Protein AF-A0A6C0HBW7-F1 (afdb_monomer_lite)

Secondary structure (DSSP, 8-state):
-------SSS-----------TTTTSPPGGGBTTEETTTTEEEEEEEE-TTT-PEEEEEHHHHHH-TTTTTTTTTT--B-TTHHHHHHHHHHHHTHHHHHHHHHHHHHHHHHHHHTT-

Structure (mmCIF, N/CA/C/O backbone):
data_AF-A0A6C0HBW7-F1
#
_entry.id   AF-A0A6C0HBW7-F1
#
loop_
_atom_site.group_PDB
_atom_site.id
_atom_site.type_symbol
_atom_site.label_atom_id
_atom_site.label_alt_id
_atom_site.label_comp_id
_atom_site.label_asym_id
_atom_site.label_entity_id
_atom_site.label_seq_id
_atom_site.pdbx_PDB_ins_code
_atom_site.Cartn_x
_atom_site.Cartn_y
_atom_site.Cartn_z
_atom_site.occupancy
_atom_site.B_iso_or_equiv
_atom_site.auth_seq_id
_atom_site.auth_comp_id
_atom_site.auth_asym_id
_atom_site.auth_atom_id
_atom_site.pdbx_PDB_model_num
ATOM 1 N N . MET A 1 1 ? 23.355 -26.594 57.333 1.00 51.00 1 MET A N 1
ATOM 2 C CA . MET A 1 1 ? 24.004 -26.724 56.005 1.00 51.00 1 MET A CA 1
ATOM 3 C C . MET A 1 1 ? 23.135 -27.604 55.122 1.00 51.00 1 MET A C 1
ATOM 5 O O . MET A 1 1 ? 22.566 -28.545 55.656 1.00 51.00 1 MET A O 1
ATOM 9 N N . LYS A 1 2 ? 23.128 -27.330 53.809 1.00 52.81 2 LYS A N 1
ATOM 10 C CA . LYS A 1 2 ? 22.463 -28.066 52.712 1.00 52.81 2 LYS A CA 1
ATOM 11 C C . LYS A 1 2 ? 21.011 -27.681 52.427 1.00 52.81 2 LYS A C 1
ATOM 13 O O . LYS A 1 2 ? 20.118 -28.374 52.867 1.00 52.81 2 LYS A O 1
ATOM 18 N N . PHE A 1 3 ? 20.827 -26.643 51.610 1.00 47.88 3 PHE A N 1
ATOM 19 C CA . PHE A 1 3 ? 19.830 -26.612 50.528 1.00 47.88 3 PHE A CA 1
ATOM 20 C C . PHE A 1 3 ? 20.318 -25.637 49.444 1.00 47.88 3 PHE A C 1
ATOM 22 O O . PHE A 1 3 ? 19.808 -24.540 49.267 1.00 47.88 3 PHE A O 1
ATOM 29 N N . LEU A 1 4 ? 21.375 -26.046 48.744 1.00 52.12 4 LEU A N 1
ATOM 30 C CA . LEU A 1 4 ? 21.662 -25.605 47.381 1.00 52.12 4 LEU A CA 1
ATOM 31 C C . LEU A 1 4 ? 21.769 -26.917 46.593 1.00 52.12 4 LEU A C 1
ATOM 33 O O . LEU A 1 4 ? 22.611 -27.744 46.949 1.00 52.12 4 LEU A O 1
ATOM 37 N N . PRO A 1 5 ? 20.850 -27.180 45.649 1.00 49.53 5 PRO A N 1
ATOM 38 C CA . PRO A 1 5 ? 21.063 -26.653 44.308 1.00 49.53 5 PRO A CA 1
ATOM 39 C C . PRO A 1 5 ? 19.733 -26.320 43.604 1.00 49.53 5 PRO A C 1
ATOM 41 O O . PRO A 1 5 ? 19.164 -27.154 42.912 1.00 49.53 5 PRO A O 1
ATOM 44 N N . TYR A 1 6 ? 19.242 -25.085 43.729 1.00 49.66 6 TYR A N 1
ATOM 45 C CA . TYR A 1 6 ? 18.123 -24.590 42.904 1.00 49.66 6 TYR A CA 1
ATOM 46 C C . TYR A 1 6 ? 18.621 -23.819 41.664 1.00 49.66 6 TYR A C 1
ATOM 48 O O . TYR A 1 6 ? 17.958 -22.920 41.164 1.00 49.66 6 TYR A O 1
ATOM 56 N N . PHE A 1 7 ? 19.827 -24.142 41.185 1.00 54.12 7 PHE A N 1
ATOM 57 C CA . PHE A 1 7 ? 20.519 -23.395 40.126 1.00 54.12 7 PHE A CA 1
ATOM 58 C C . PHE A 1 7 ? 20.564 -24.097 38.758 1.00 54.12 7 PHE A C 1
ATOM 60 O O . PHE A 1 7 ? 21.244 -23.613 37.863 1.00 54.12 7 PHE A O 1
ATOM 67 N N . ILE A 1 8 ? 19.838 -25.202 38.544 1.00 54.22 8 ILE A N 1
ATOM 68 C CA . ILE A 1 8 ? 19.938 -25.985 37.289 1.00 54.22 8 ILE A CA 1
ATOM 69 C C . ILE A 1 8 ? 18.587 -26.116 36.562 1.00 54.22 8 ILE A C 1
ATOM 71 O O . ILE A 1 8 ? 18.280 -27.148 35.984 1.00 54.22 8 ILE A O 1
ATOM 75 N N . PHE A 1 9 ? 17.754 -25.071 36.570 1.00 48.28 9 PHE A N 1
ATOM 76 C CA . PHE A 1 9 ? 16.538 -25.033 35.734 1.00 48.28 9 PHE A CA 1
ATOM 77 C C . PHE A 1 9 ? 16.366 -23.745 34.917 1.00 48.28 9 PHE A C 1
ATOM 79 O O . PHE A 1 9 ? 15.299 -23.491 34.371 1.00 48.28 9 PHE A O 1
ATOM 86 N N . ALA A 1 10 ? 17.427 -22.950 34.761 1.00 53.50 10 ALA A N 1
ATOM 87 C CA . ALA A 1 10 ? 17.418 -21.754 33.919 1.00 53.50 10 ALA A CA 1
ATOM 88 C C . ALA A 1 10 ? 18.373 -21.898 32.724 1.00 53.50 10 ALA A C 1
ATOM 90 O O . ALA A 1 10 ? 19.242 -21.060 32.519 1.00 53.50 10 ALA A O 1
ATOM 91 N N . ALA A 1 11 ? 18.270 -22.984 31.954 1.00 55.91 11 ALA A N 1
ATOM 92 C CA . ALA A 1 11 ? 19.060 -23.129 30.726 1.00 55.91 11 ALA A CA 1
ATOM 93 C C . ALA A 1 11 ? 18.410 -24.069 29.701 1.00 55.91 11 ALA A C 1
ATOM 95 O O . ALA A 1 11 ? 19.068 -24.939 29.147 1.00 55.91 11 ALA A O 1
ATOM 96 N N . ILE A 1 12 ? 17.112 -23.912 29.437 1.00 58.25 12 ILE A N 1
ATOM 97 C CA . ILE A 1 12 ? 16.510 -24.448 28.208 1.00 58.25 12 ILE A CA 1
ATOM 98 C C . ILE A 1 12 ? 15.593 -23.367 27.641 1.00 58.25 12 ILE A C 1
ATOM 100 O O . ILE A 1 12 ? 14.371 -23.469 27.671 1.00 58.25 12 ILE A O 1
ATOM 104 N N . ILE A 1 13 ? 16.193 -22.270 27.176 1.00 61.34 13 ILE A N 1
ATOM 105 C CA . ILE A 1 13 ? 15.513 -21.396 2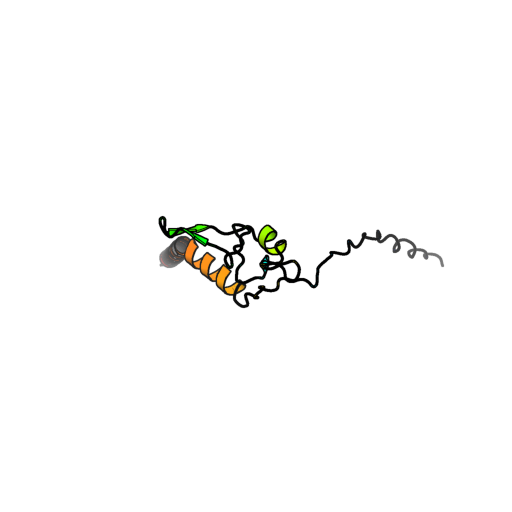6.222 1.00 61.34 13 ILE A CA 1
ATOM 106 C C . ILE A 1 13 ? 15.638 -22.133 24.885 1.00 61.34 13 ILE A C 1
ATOM 108 O O . ILE A 1 13 ? 16.769 -22.296 24.420 1.00 61.34 13 ILE A O 1
ATOM 112 N N . PRO A 1 14 ? 14.545 -22.633 24.277 1.00 57.62 14 PRO A N 1
ATOM 113 C CA . PRO A 1 14 ? 14.622 -23.141 22.920 1.00 57.62 14 PRO A CA 1
ATOM 114 C C . PRO A 1 14 ? 15.169 -22.007 22.060 1.00 57.62 14 PRO A C 1
ATOM 116 O O . PRO A 1 14 ? 14.657 -20.886 22.088 1.00 57.62 14 PRO A O 1
ATOM 119 N N . SER A 1 15 ? 16.259 -22.291 21.354 1.00 57.94 15 SER A N 1
ATOM 120 C CA . SER A 1 15 ? 16.822 -21.457 20.306 1.00 57.94 15 SER A CA 1
ATOM 121 C C . SER A 1 15 ? 15.751 -21.277 19.237 1.00 57.94 15 SER A C 1
ATOM 123 O O . SER A 1 15 ? 15.689 -22.009 18.253 1.00 57.94 15 SER A O 1
ATOM 125 N N . ASN A 1 16 ? 14.857 -20.317 19.472 1.00 58.53 16 ASN A N 1
ATOM 126 C CA . ASN A 1 16 ? 13.903 -19.854 18.491 1.00 58.53 16 ASN A CA 1
ATOM 127 C C . ASN A 1 16 ? 14.727 -19.484 17.267 1.00 58.53 16 ASN A C 1
ATOM 129 O O . ASN A 1 16 ? 15.544 -18.561 17.306 1.00 58.53 16 ASN A O 1
ATOM 133 N N . CYS A 1 17 ? 14.558 -20.285 16.218 1.00 59.53 17 CYS A N 1
ATOM 134 C CA . CYS A 1 17 ? 15.109 -20.051 14.904 1.00 59.53 17 CYS A CA 1
ATOM 135 C C . CYS A 1 17 ? 14.624 -18.664 14.483 1.00 59.53 17 CYS A C 1
ATOM 137 O O . CYS A 1 17 ? 13.469 -18.485 14.096 1.00 59.53 17 CYS A O 1
ATOM 139 N N . PHE A 1 18 ? 15.482 -17.661 14.665 1.00 55.84 18 PHE A N 1
ATOM 140 C CA . PHE A 1 18 ? 15.233 -16.314 14.191 1.00 55.84 18 PHE A CA 1
ATOM 141 C C . PHE A 1 18 ? 15.247 -16.411 12.669 1.00 55.84 18 PHE A C 1
ATOM 143 O O . PHE A 1 18 ? 16.302 -16.394 12.037 1.00 55.84 18 PHE A O 1
ATOM 150 N N . ALA A 1 19 ? 14.067 -16.590 12.078 1.00 63.50 19 ALA A N 1
ATOM 151 C CA . ALA A 1 19 ? 13.893 -16.437 10.650 1.00 63.50 19 ALA A CA 1
ATOM 152 C C . ALA A 1 19 ? 14.323 -15.005 10.316 1.00 63.50 19 ALA A C 1
ATOM 154 O O . ALA A 1 19 ? 13.653 -14.040 10.686 1.00 63.50 19 ALA A O 1
ATOM 155 N N . LEU A 1 20 ? 15.485 -14.864 9.676 1.00 58.22 20 LEU A N 1
ATOM 156 C CA . LEU A 1 20 ? 15.952 -13.595 9.136 1.00 58.22 20 LEU A CA 1
ATOM 157 C C . LEU A 1 20 ? 14.950 -13.166 8.064 1.00 58.22 20 LEU A C 1
ATOM 159 O O . LEU A 1 20 ? 14.999 -13.628 6.924 1.00 58.22 20 LEU A O 1
ATOM 163 N N . ILE A 1 21 ? 13.999 -12.316 8.451 1.00 69.44 21 ILE A N 1
ATOM 164 C CA . ILE A 1 21 ? 13.037 -11.727 7.525 1.00 69.44 21 ILE A CA 1
ATOM 165 C C . ILE A 1 21 ? 13.851 -10.913 6.521 1.00 69.44 21 ILE A C 1
ATOM 167 O O . ILE A 1 21 ? 14.466 -9.901 6.857 1.00 69.44 21 ILE A O 1
ATOM 171 N N . GLN A 1 22 ? 13.883 -11.375 5.278 1.00 65.62 22 GLN A N 1
ATOM 172 C CA . GLN A 1 22 ? 14.553 -10.655 4.207 1.00 65.62 22 GLN A CA 1
ATOM 173 C C . GLN A 1 22 ? 13.774 -9.377 3.871 1.00 65.62 22 GLN A C 1
ATOM 175 O O . GLN A 1 22 ? 12.552 -9.324 4.000 1.00 65.62 22 GLN A O 1
ATOM 180 N N . ASN A 1 23 ? 14.481 -8.356 3.380 1.00 69.62 23 ASN A N 1
ATOM 181 C CA . ASN A 1 23 ? 13.903 -7.103 2.879 1.00 69.62 23 ASN A CA 1
ATOM 182 C C . ASN A 1 23 ? 13.267 -6.168 3.928 1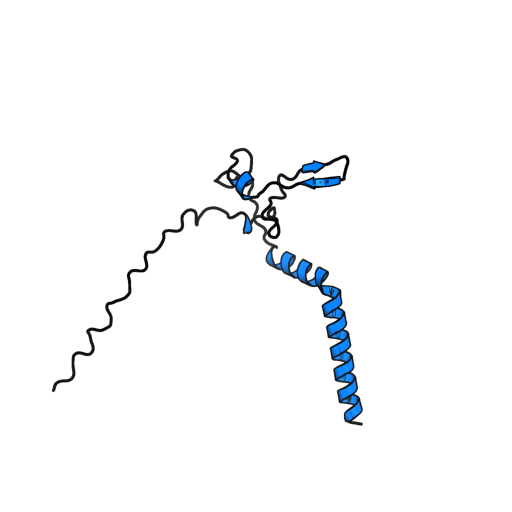.00 69.62 23 ASN A C 1
ATOM 184 O O . ASN A 1 23 ? 12.473 -5.310 3.549 1.00 69.62 23 ASN A O 1
ATOM 188 N N . GLN A 1 24 ? 13.655 -6.246 5.208 1.00 74.62 24 GLN A N 1
ATOM 189 C CA . GLN A 1 24 ? 13.179 -5.300 6.238 1.00 74.62 24 GLN A CA 1
ATOM 190 C C . GLN A 1 24 ? 13.473 -3.825 5.909 1.00 74.62 24 GLN A C 1
ATOM 192 O O . GLN A 1 24 ? 12.718 -2.944 6.304 1.00 74.62 24 GLN A O 1
ATOM 197 N N . ASN A 1 25 ? 14.528 -3.560 5.134 1.00 81.75 25 ASN A N 1
ATOM 198 C CA . ASN A 1 25 ? 14.918 -2.203 4.743 1.00 81.75 25 ASN A CA 1
ATOM 199 C C . ASN A 1 25 ? 14.196 -1.700 3.482 1.00 81.75 25 ASN A C 1
ATOM 201 O O . ASN A 1 25 ? 14.378 -0.547 3.096 1.00 81.75 25 ASN A O 1
ATOM 205 N N . LYS A 1 26 ? 13.415 -2.549 2.799 1.00 87.25 26 LYS A N 1
ATOM 206 C CA . LYS A 1 26 ? 12.728 -2.154 1.566 1.00 87.25 26 LYS A CA 1
ATOM 207 C C . LYS A 1 26 ? 11.358 -1.551 1.890 1.00 87.25 26 LYS A C 1
ATOM 209 O O . LYS A 1 26 ? 10.636 -2.080 2.735 1.00 87.25 26 LYS A O 1
ATOM 214 N N . PRO A 1 27 ? 10.942 -0.493 1.178 1.00 90.31 27 PRO A N 1
ATOM 215 C CA . PRO A 1 27 ? 9.600 0.047 1.329 1.00 90.31 27 PRO A CA 1
ATOM 216 C C . PRO A 1 27 ? 8.543 -1.000 0.945 1.00 90.31 27 PRO A C 1
ATOM 218 O O . PRO A 1 27 ? 8.679 -1.737 -0.038 1.00 90.31 27 PRO A O 1
ATOM 221 N N . ILE A 1 28 ? 7.471 -1.052 1.737 1.00 91.12 28 ILE A N 1
ATOM 222 C CA . ILE A 1 28 ? 6.353 -1.980 1.551 1.00 91.12 28 ILE A CA 1
ATOM 223 C C . ILE A 1 28 ? 5.182 -1.272 0.875 1.00 91.12 28 ILE A C 1
ATOM 225 O O . ILE A 1 28 ? 4.800 -0.176 1.280 1.00 91.12 28 ILE A O 1
ATOM 229 N N . CYS A 1 29 ? 4.555 -1.913 -0.118 1.00 91.94 29 CYS A N 1
ATOM 230 C CA . CYS A 1 29 ? 3.412 -1.339 -0.838 1.00 91.94 29 CYS A CA 1
ATOM 231 C C . CYS A 1 29 ? 2.286 -0.906 0.106 1.00 91.94 29 CYS A C 1
ATOM 233 O O . CYS A 1 29 ? 1.678 0.128 -0.130 1.00 91.94 29 CYS A O 1
ATOM 235 N N . ALA A 1 30 ? 2.075 -1.623 1.215 1.00 90.00 30 ALA A N 1
ATOM 236 C CA . ALA A 1 30 ? 1.087 -1.270 2.230 1.00 90.00 30 ALA A CA 1
ATOM 237 C C . ALA A 1 30 ? 1.239 0.162 2.779 1.00 90.00 30 ALA A C 1
ATOM 239 O O . ALA A 1 30 ? 0.243 0.751 3.190 1.00 90.00 30 ALA A O 1
ATOM 240 N N . ASN A 1 31 ? 2.444 0.737 2.763 1.00 90.75 31 ASN A N 1
ATOM 241 C CA . ASN A 1 31 ? 2.724 2.096 3.244 1.00 90.75 31 ASN A CA 1
ATOM 242 C C . ASN A 1 31 ? 2.761 3.146 2.122 1.00 90.75 31 ASN A C 1
ATOM 244 O O . ASN A 1 31 ? 3.018 4.320 2.384 1.00 90.75 31 ASN A O 1
ATOM 248 N N . CYS A 1 32 ? 2.526 2.733 0.878 1.00 93.00 32 CYS A N 1
ATOM 249 C CA . CYS A 1 32 ? 2.520 3.619 -0.275 1.00 93.00 32 CYS A CA 1
ATOM 250 C C . CYS A 1 32 ? 1.182 4.361 -0.381 1.00 93.00 32 CYS A C 1
ATOM 252 O O . CYS A 1 32 ? 0.123 3.729 -0.332 1.00 93.00 32 CYS A O 1
ATOM 254 N N . LYS A 1 33 ? 1.209 5.667 -0.669 1.00 93.00 33 LYS A N 1
ATOM 255 C CA . LYS A 1 33 ? 0.006 6.485 -0.914 1.00 93.00 33 LYS A CA 1
ATOM 256 C C . LYS A 1 33 ? -0.827 6.001 -2.094 1.00 93.00 33 LYS A C 1
ATOM 258 O O . LYS A 1 33 ? -1.984 6.388 -2.250 1.00 93.00 33 LYS A O 1
ATOM 263 N N . PHE A 1 34 ? -0.243 5.194 -2.975 1.00 93.62 34 PHE A N 1
ATOM 264 C CA . PHE A 1 34 ? -0.912 4.658 -4.154 1.00 93.62 34 PHE A CA 1
ATOM 265 C C . PHE A 1 34 ? -1.527 3.274 -3.954 1.00 93.62 34 PHE A C 1
ATOM 267 O O . PHE A 1 34 ? -2.179 2.759 -4.861 1.00 93.62 34 PHE A O 1
ATOM 274 N N . PHE A 1 35 ? -1.332 2.658 -2.796 1.00 93.88 35 PHE A N 1
ATOM 275 C CA . PHE A 1 35 ? -1.816 1.311 -2.555 1.00 93.88 35 PHE A CA 1
ATOM 276 C C . PHE A 1 35 ? -3.288 1.297 -2.140 1.00 93.88 35 PHE A C 1
ATOM 278 O O . PHE A 1 35 ? -3.719 2.039 -1.260 1.00 93.88 35 PHE A O 1
ATOM 285 N N . ILE A 1 36 ? -4.057 0.425 -2.785 1.00 90.56 36 ILE A N 1
ATOM 286 C CA . ILE A 1 36 ? -5.471 0.184 -2.508 1.00 90.56 36 ILE A CA 1
ATOM 287 C C . ILE A 1 3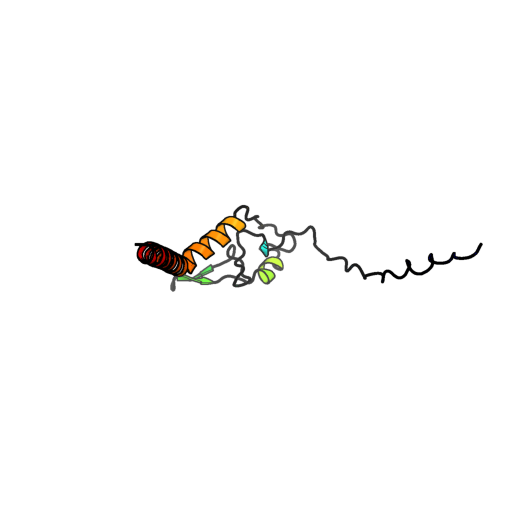6 ? -5.563 -1.097 -1.668 1.00 90.56 36 ILE A C 1
ATOM 289 O O . ILE A 1 36 ? -5.512 -2.205 -2.209 1.00 90.56 36 ILE A O 1
ATOM 293 N N . SER A 1 37 ? -5.678 -0.944 -0.344 1.00 87.94 37 SER A N 1
ATOM 294 C CA . SER A 1 37 ? -5.546 -2.057 0.613 1.00 87.94 37 SER A CA 1
ATOM 295 C C . SER A 1 37 ? -6.635 -3.120 0.493 1.00 87.94 37 SER A C 1
ATOM 297 O O . SER A 1 37 ? -6.340 -4.300 0.622 1.00 87.94 37 SER A O 1
ATOM 299 N N . ASN A 1 38 ? -7.881 -2.732 0.219 1.00 86.81 38 ASN A N 1
ATOM 300 C CA . ASN A 1 38 ? -9.000 -3.675 0.104 1.00 86.81 38 ASN A CA 1
ATOM 301 C C . ASN A 1 38 ? -8.916 -4.567 -1.144 1.00 86.81 38 ASN A C 1
ATOM 303 O O . ASN A 1 38 ? -9.537 -5.623 -1.184 1.00 86.81 38 ASN A O 1
ATOM 307 N N . LYS A 1 39 ? -8.160 -4.153 -2.168 1.00 88.38 39 LYS A N 1
ATOM 308 C CA . LYS A 1 39 ? -8.052 -4.872 -3.447 1.00 88.38 39 LYS A CA 1
ATOM 309 C C . LYS A 1 39 ? -6.644 -5.400 -3.731 1.00 88.38 39 LYS A C 1
ATOM 311 O O . LYS A 1 39 ? -6.456 -6.052 -4.751 1.00 88.38 39 LYS A O 1
ATOM 316 N N . ASN A 1 40 ? -5.658 -5.103 -2.879 1.00 93.25 40 ASN A N 1
ATOM 317 C CA . ASN A 1 40 ? -4.233 -5.370 -3.121 1.00 93.25 40 ASN A CA 1
ATOM 318 C C . ASN A 1 40 ? -3.732 -4.823 -4.477 1.00 93.25 40 ASN A C 1
ATOM 320 O O . ASN A 1 40 ? -2.899 -5.427 -5.155 1.00 93.25 40 ASN A O 1
ATOM 324 N N . LYS A 1 41 ? -4.253 -3.662 -4.891 1.00 95.38 41 LYS A N 1
ATOM 325 C CA . LYS A 1 41 ? -3.971 -3.036 -6.195 1.00 95.38 41 LYS A CA 1
ATOM 326 C C . LYS A 1 41 ? -3.150 -1.756 -6.041 1.00 95.38 41 LYS A C 1
ATOM 328 O O . LYS A 1 41 ? -3.143 -1.132 -4.981 1.00 95.38 41 LYS A O 1
ATOM 333 N N . CYS A 1 42 ? -2.457 -1.356 -7.103 1.00 94.94 42 CYS A N 1
ATOM 334 C CA . CYS A 1 42 ? -1.726 -0.091 -7.169 1.00 94.94 42 CYS A CA 1
ATOM 335 C C . CYS A 1 42 ? -2.471 0.904 -8.064 1.00 94.94 42 CYS A C 1
ATOM 337 O O . CYS A 1 42 ? -2.655 0.646 -9.252 1.00 94.94 42 CYS A O 1
ATOM 339 N N . ARG A 1 43 ? -2.859 2.058 -7.509 1.00 93.56 43 ARG A N 1
ATOM 340 C CA . ARG A 1 43 ? -3.599 3.101 -8.239 1.00 93.56 43 ARG A CA 1
ATOM 341 C C . ARG A 1 43 ? -2.735 3.951 -9.167 1.00 93.56 43 ARG A C 1
ATOM 343 O O . ARG A 1 43 ? -3.270 4.563 -10.077 1.00 93.56 43 ARG A O 1
ATOM 350 N N . LYS A 1 44 ? -1.415 3.994 -8.936 1.00 93.94 44 LYS A N 1
ATOM 351 C CA . LYS A 1 44 ? -0.470 4.824 -9.710 1.00 93.94 44 LYS A CA 1
ATOM 352 C C . LYS A 1 44 ? -0.427 4.432 -11.187 1.00 93.94 44 LYS A C 1
ATOM 354 O O . LYS A 1 44 ? -0.329 5.294 -12.041 1.00 93.94 44 LYS A O 1
ATOM 359 N N . PHE A 1 45 ? -0.524 3.132 -11.456 1.00 93.00 45 PHE A N 1
ATOM 360 C CA . PHE A 1 45 ? -0.472 2.549 -12.799 1.00 93.00 45 PHE A CA 1
ATOM 361 C C . PHE A 1 45 ? -1.836 1.985 -13.206 1.00 93.00 45 PHE A C 1
ATOM 363 O O . PHE A 1 45 ? -1.912 0.911 -13.802 1.00 93.00 45 PHE A O 1
ATOM 370 N N . GLY A 1 46 ? -2.906 2.635 -12.747 1.00 89.81 46 GLY A N 1
ATOM 371 C CA . GLY A 1 46 ? -4.252 2.336 -13.205 1.00 89.81 46 GLY A CA 1
ATOM 372 C C . GLY A 1 46 ? -4.521 2.961 -14.558 1.00 89.81 46 GLY A C 1
ATOM 373 O O . GLY A 1 46 ? -3.972 4.015 -14.870 1.00 89.81 46 GLY A O 1
ATOM 374 N N . GLU A 1 47 ? -5.407 2.334 -15.312 1.00 92.69 47 GLU A N 1
ATOM 375 C CA . GLU A 1 47 ? -5.893 2.844 -16.586 1.00 92.69 47 GLU A CA 1
ATOM 376 C C . GLU A 1 47 ? -7.399 3.071 -16.468 1.00 92.69 47 GLU A C 1
ATOM 378 O O . GLU A 1 47 ? -8.113 2.287 -15.837 1.00 92.69 47 GLU A O 1
ATOM 383 N N . MET A 1 48 ? -7.867 4.183 -17.027 1.00 93.12 48 MET A N 1
ATOM 384 C CA . MET A 1 48 ? -9.289 4.455 -17.191 1.00 93.12 48 MET A CA 1
ATOM 385 C C . MET A 1 48 ? -9.680 4.031 -18.601 1.00 93.12 48 MET A C 1
ATOM 387 O O . MET A 1 48 ? -9.065 4.478 -19.570 1.00 93.12 48 MET A O 1
ATOM 391 N N . ASP A 1 49 ? -10.723 3.222 -18.711 1.00 92.81 49 ASP A N 1
ATOM 392 C CA . ASP A 1 49 ? -11.412 3.037 -19.978 1.00 92.81 49 ASP A CA 1
ATOM 393 C C . ASP A 1 49 ? -12.151 4.336 -20.334 1.00 92.81 49 ASP A C 1
ATOM 395 O O . ASP A 1 49 ? -13.046 4.780 -19.617 1.00 92.81 49 ASP A O 1
ATOM 399 N N . LEU A 1 50 ? -11.756 4.962 -21.442 1.00 94.06 50 LEU A N 1
ATOM 400 C CA . LEU A 1 50 ? -12.307 6.244 -21.887 1.00 94.06 50 LEU A CA 1
ATOM 401 C C . LEU A 1 50 ? -13.755 6.143 -22.385 1.00 94.06 50 LEU A C 1
ATOM 403 O O . LEU A 1 50 ? -14.429 7.167 -22.480 1.00 94.06 50 LEU A O 1
ATOM 407 N N . VAL A 1 51 ? -14.229 4.941 -22.721 1.00 94.75 51 VAL A N 1
ATOM 408 C CA . VAL A 1 51 ? -15.589 4.713 -23.222 1.00 94.75 51 VAL A CA 1
ATOM 409 C C . VAL A 1 51 ? -16.552 4.481 -22.064 1.00 94.75 51 VAL A C 1
ATOM 411 O O . VAL A 1 51 ? -17.622 5.085 -22.019 1.00 94.75 51 VAL A O 1
ATOM 414 N N . THR A 1 52 ? -16.182 3.614 -21.120 1.00 95.19 52 THR A N 1
ATOM 415 C CA . THR A 1 52 ? -17.047 3.237 -19.987 1.00 95.19 52 THR A CA 1
ATOM 416 C C . THR A 1 52 ? -16.830 4.101 -18.744 1.00 95.19 52 THR A C 1
ATOM 418 O O . THR A 1 52 ? -17.692 4.146 -17.866 1.00 95.19 52 THR A O 1
ATOM 421 N N . GLY A 1 53 ? -15.689 4.789 -18.650 1.00 92.50 53 GLY A N 1
ATOM 422 C CA . GLY A 1 53 ? -15.256 5.517 -17.457 1.00 92.50 53 GLY A CA 1
ATOM 423 C C . GLY A 1 53 ? -14.757 4.611 -16.326 1.00 92.50 53 GLY A C 1
ATOM 424 O O . GLY A 1 53 ? -14.486 5.101 -15.226 1.00 92.50 53 GLY A O 1
ATOM 425 N N . GLU A 1 54 ? -14.645 3.297 -16.550 1.00 92.31 54 GLU A N 1
ATOM 426 C CA . GLU A 1 54 ? -14.232 2.352 -15.516 1.00 92.31 54 GLU A CA 1
ATOM 427 C C . GLU A 1 54 ? -12.714 2.394 -15.286 1.00 92.31 54 GLU A C 1
ATOM 429 O O . GLU A 1 54 ? -11.912 2.405 -16.220 1.00 92.31 54 GLU A O 1
ATOM 434 N N . TYR A 1 55 ? -12.299 2.384 -14.016 1.00 91.62 55 TYR A N 1
ATOM 435 C CA . TYR A 1 55 ? -10.888 2.311 -13.649 1.00 91.62 55 TYR A CA 1
ATOM 436 C C . TYR A 1 55 ? -10.444 0.874 -13.400 1.00 91.62 55 TYR A C 1
ATOM 438 O O . TYR A 1 55 ? -10.903 0.207 -12.464 1.00 91.62 55 TYR A O 1
ATOM 446 N N . THR A 1 56 ? -9.437 0.442 -14.148 1.00 93.00 56 THR A N 1
ATOM 447 C CA . THR A 1 56 ? -8.745 -0.820 -13.909 1.00 93.00 56 THR A CA 1
ATOM 448 C C . THR A 1 56 ? -7.400 -0.556 -13.243 1.00 93.00 56 THR A C 1
ATOM 450 O O . THR A 1 56 ? -6.646 0.342 -13.605 1.00 93.00 56 THR A O 1
ATOM 453 N N . TYR A 1 57 ? -7.085 -1.338 -12.210 1.00 94.31 57 TYR A N 1
ATOM 454 C CA . TYR A 1 57 ? -5.817 -1.224 -11.492 1.00 94.31 57 TYR A CA 1
ATOM 455 C C . TYR A 1 57 ? -5.094 -2.563 -11.481 1.00 94.31 57 TYR A C 1
ATOM 457 O O . TYR A 1 57 ? -5.693 -3.611 -11.211 1.00 94.31 57 TYR A O 1
ATOM 465 N N . SER A 1 58 ? -3.786 -2.504 -11.710 1.00 94.31 58 SER A N 1
ATOM 466 C CA . SER A 1 58 ? -2.892 -3.657 -11.627 1.00 94.31 58 SER A CA 1
ATOM 467 C C . SER A 1 58 ? -2.642 -4.082 -10.177 1.00 94.31 58 SER A C 1
ATOM 469 O O . SER A 1 58 ? -2.637 -3.257 -9.257 1.00 94.31 58 SER A O 1
ATOM 471 N N . ASN A 1 59 ? -2.387 -5.375 -9.966 1.00 95.56 59 ASN A N 1
ATOM 472 C CA . ASN A 1 59 ? -2.002 -5.907 -8.659 1.00 95.56 59 ASN A CA 1
ATOM 473 C C . ASN A 1 59 ? -0.661 -5.300 -8.206 1.00 95.56 59 ASN A C 1
ATOM 475 O O . ASN A 1 59 ? 0.287 -5.211 -8.989 1.00 95.56 59 ASN A O 1
ATOM 479 N N . ALA A 1 60 ? -0.573 -4.888 -6.941 1.00 94.69 60 ALA A N 1
ATOM 480 C CA . ALA A 1 60 ? 0.625 -4.261 -6.391 1.00 94.69 60 ALA A CA 1
ATOM 481 C C . ALA A 1 60 ? 1.871 -5.160 -6.476 1.00 94.69 60 ALA A C 1
ATOM 483 O O . ALA A 1 60 ? 2.964 -4.648 -6.709 1.00 94.69 60 ALA A O 1
ATOM 484 N N . ILE A 1 61 ? 1.711 -6.483 -6.358 1.00 94.25 61 ILE A N 1
ATOM 485 C CA . ILE A 1 61 ? 2.817 -7.446 -6.485 1.00 94.25 61 ILE A CA 1
ATOM 486 C C . ILE A 1 61 ? 3.362 -7.451 -7.917 1.00 94.25 61 ILE A C 1
ATOM 488 O O . ILE A 1 61 ? 4.568 -7.352 -8.125 1.00 94.25 61 ILE A O 1
ATOM 492 N N . THR A 1 62 ? 2.482 -7.481 -8.918 1.00 95.06 62 THR A N 1
ATOM 493 C CA . THR A 1 62 ? 2.883 -7.428 -10.331 1.00 95.06 62 THR A CA 1
ATOM 494 C C . THR A 1 62 ? 3.643 -6.138 -10.642 1.00 95.06 62 THR A C 1
ATOM 496 O O . THR A 1 62 ? 4.660 -6.162 -11.327 1.00 95.06 62 THR A O 1
ATOM 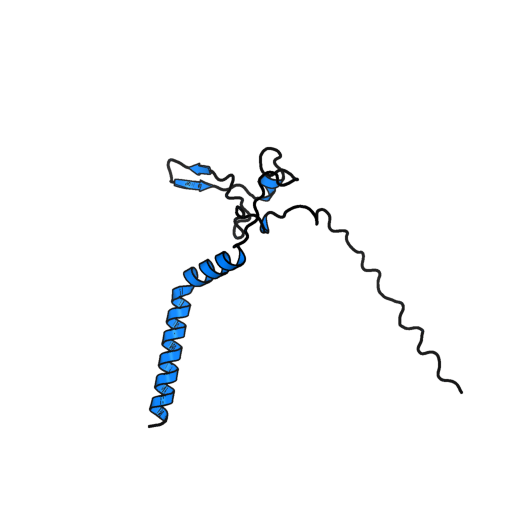499 N N . ILE A 1 63 ? 3.191 -5.013 -10.084 1.00 95.12 63 ILE A N 1
ATOM 500 C CA . ILE A 1 63 ? 3.858 -3.711 -10.213 1.00 95.12 63 ILE A CA 1
ATOM 501 C C . ILE A 1 63 ? 5.228 -3.691 -9.521 1.00 95.12 63 ILE A C 1
ATOM 503 O O . ILE A 1 63 ? 6.163 -3.081 -10.038 1.00 95.12 63 ILE A O 1
ATOM 507 N N . ARG A 1 64 ? 5.356 -4.350 -8.363 1.00 94.00 64 ARG A N 1
ATOM 508 C CA . ARG A 1 64 ? 6.614 -4.484 -7.614 1.00 94.00 64 ARG A CA 1
ATOM 509 C C . ARG A 1 64 ? 7.645 -5.323 -8.367 1.00 94.00 64 ARG A C 1
ATOM 511 O O . ARG A 1 64 ? 8.829 -5.028 -8.295 1.00 94.00 64 ARG A O 1
ATOM 518 N N . ASN A 1 65 ? 7.200 -6.333 -9.104 1.00 93.88 65 ASN A N 1
ATOM 519 C CA . ASN A 1 65 ? 8.090 -7.214 -9.859 1.00 93.88 65 ASN A CA 1
ATOM 520 C C . ASN A 1 65 ? 8.458 -6.646 -11.241 1.00 93.88 65 ASN A C 1
ATOM 522 O O . ASN A 1 65 ? 9.386 -7.134 -11.880 1.00 93.88 65 ASN A O 1
ATOM 526 N N . ASN A 1 66 ? 7.758 -5.609 -11.709 1.00 95.25 66 ASN A N 1
ATOM 527 C CA . ASN A 1 66 ? 8.050 -4.955 -12.979 1.00 95.25 66 ASN A CA 1
ATOM 528 C C . ASN A 1 66 ? 9.080 -3.828 -12.785 1.00 95.25 66 ASN A C 1
ATOM 530 O O . ASN A 1 66 ? 8.790 -2.834 -12.115 1.00 95.25 66 ASN A O 1
ATOM 534 N N . LYS A 1 67 ? 10.265 -3.985 -13.392 1.00 94.12 67 LYS A N 1
ATOM 535 C CA . LYS A 1 67 ? 11.383 -3.029 -13.311 1.00 94.12 67 LYS A CA 1
ATOM 536 C C . LYS A 1 67 ? 11.049 -1.646 -13.872 1.00 94.12 67 LYS A C 1
ATOM 538 O O . LYS A 1 67 ? 11.533 -0.670 -13.314 1.00 94.12 67 LYS A O 1
ATOM 543 N N . ASP A 1 68 ? 10.191 -1.572 -14.885 1.00 93.88 68 ASP A N 1
ATOM 544 C CA . ASP A 1 68 ? 9.782 -0.316 -15.530 1.00 93.88 68 ASP A CA 1
ATOM 545 C C . ASP A 1 68 ? 8.693 0.427 -14.737 1.00 93.88 68 ASP A C 1
ATOM 547 O O . ASP A 1 68 ? 8.269 1.516 -15.115 1.00 93.88 68 ASP A O 1
ATOM 551 N N . LYS A 1 69 ? 8.193 -0.173 -13.646 1.00 94.19 69 LYS A N 1
ATOM 552 C CA . LYS A 1 69 ? 7.176 0.421 -12.768 1.00 94.19 69 LYS A CA 1
ATOM 553 C C . LYS A 1 69 ? 7.762 0.715 -11.390 1.00 94.19 69 LYS A C 1
ATOM 555 O O . LYS A 1 69 ? 8.655 1.534 -11.276 1.00 94.19 69 LYS A O 1
ATOM 560 N N . CYS A 1 70 ? 7.293 0.078 -10.312 1.00 93.25 70 CYS A N 1
ATOM 561 C CA . CYS A 1 70 ? 7.955 0.270 -9.015 1.00 93.25 70 CYS A CA 1
ATOM 562 C C . CYS A 1 70 ? 9.293 -0.478 -8.941 1.00 93.25 70 CYS A C 1
ATOM 564 O O . CYS A 1 70 ? 10.182 -0.046 -8.207 1.00 93.25 70 CYS A O 1
ATOM 566 N N . GLY A 1 71 ? 9.426 -1.620 -9.622 1.00 92.69 71 GLY A N 1
ATOM 567 C CA . GLY A 1 71 ? 10.576 -2.518 -9.494 1.00 92.69 71 GLY A CA 1
ATOM 568 C C . GLY A 1 71 ? 10.803 -2.995 -8.058 1.00 92.69 71 GLY A C 1
ATOM 569 O O . GLY A 1 71 ? 10.062 -2.627 -7.148 1.00 92.69 71 GLY A O 1
ATOM 570 N N . GLU A 1 72 ? 11.848 -3.794 -7.821 1.00 90.44 72 GLU A N 1
ATOM 571 C CA . GLU A 1 72 ? 12.188 -4.337 -6.491 1.00 90.44 72 GLU A CA 1
ATOM 572 C C . GLU A 1 72 ? 12.801 -3.316 -5.521 1.00 90.44 72 GLU A C 1
ATOM 574 O O . GLU A 1 72 ? 12.827 -3.544 -4.307 1.00 90.44 72 GLU A O 1
ATOM 579 N N . ASN A 1 73 ? 13.178 -2.137 -6.009 1.00 90.44 73 ASN A N 1
ATOM 580 C CA . ASN A 1 73 ? 13.680 -1.035 -5.181 1.00 90.44 73 ASN A CA 1
ATOM 581 C C . ASN A 1 73 ? 12.634 0.059 -4.929 1.00 90.44 73 ASN A C 1
ATOM 583 O O . ASN A 1 73 ? 12.881 0.956 -4.136 1.00 90.44 73 ASN A O 1
ATOM 587 N N . ALA A 1 74 ? 11.437 -0.086 -5.509 1.00 90.25 74 ALA A N 1
ATOM 588 C CA . ALA A 1 74 ? 10.302 0.810 -5.315 1.00 90.25 74 ALA A CA 1
ATOM 589 C C . ALA A 1 74 ? 10.636 2.238 -5.759 1.00 90.25 74 ALA A C 1
ATOM 591 O O . ALA A 1 74 ? 10.420 3.195 -5.025 1.00 90.25 74 ALA A O 1
ATOM 592 N N . ILE A 1 75 ? 11.161 2.361 -6.979 1.00 93.00 75 ILE A N 1
ATOM 593 C CA . ILE A 1 75 ? 11.623 3.631 -7.555 1.00 93.00 75 ILE A CA 1
ATOM 594 C C . ILE A 1 75 ? 10.525 4.706 -7.577 1.00 93.00 75 ILE A C 1
ATOM 596 O O . ILE A 1 75 ? 10.808 5.885 -7.436 1.00 93.00 75 ILE A O 1
ATOM 600 N N . GLU A 1 76 ? 9.264 4.278 -7.653 1.00 93.44 76 GLU A N 1
ATOM 601 C CA . GLU A 1 76 ? 8.075 5.130 -7.701 1.00 93.44 76 GLU A CA 1
ATOM 602 C C . GLU A 1 76 ? 7.294 5.161 -6.369 1.00 93.44 76 GLU A C 1
ATOM 604 O O . GLU A 1 76 ? 6.102 5.502 -6.349 1.00 93.44 76 GLU A O 1
ATOM 609 N N . PHE A 1 77 ? 7.922 4.745 -5.262 1.00 93.81 77 PHE A N 1
ATOM 610 C CA . PHE A 1 77 ? 7.302 4.682 -3.939 1.00 93.81 77 PHE A CA 1
ATOM 611 C C . PHE A 1 77 ? 7.147 6.060 -3.306 1.00 93.81 77 PHE A C 1
ATOM 613 O O . PHE A 1 77 ? 8.105 6.814 -3.174 1.00 93.81 77 PHE A O 1
ATOM 620 N N . GLU A 1 78 ? 5.945 6.339 -2.808 1.00 93.12 78 GLU A N 1
ATOM 621 C CA . GLU A 1 78 ? 5.654 7.565 -2.076 1.00 93.12 78 GLU A CA 1
ATOM 622 C C . GLU A 1 78 ? 4.905 7.228 -0.791 1.00 93.12 78 GLU A C 1
ATOM 624 O O . GLU A 1 78 ? 3.854 6.581 -0.826 1.00 93.12 78 GLU A O 1
ATOM 629 N N . LYS A 1 79 ? 5.459 7.649 0.346 1.00 91.12 79 LYS A N 1
ATOM 630 C CA . LYS A 1 79 ? 4.893 7.378 1.667 1.00 91.12 79 LYS A CA 1
ATOM 631 C C . LYS A 1 79 ? 3.600 8.171 1.867 1.00 91.12 79 LYS A C 1
ATOM 633 O O . LYS A 1 79 ? 3.500 9.324 1.461 1.00 91.12 79 LYS A O 1
ATOM 638 N N . ASP A 1 80 ? 2.607 7.537 2.482 1.00 86.88 80 ASP A N 1
ATOM 639 C CA . ASP A 1 80 ? 1.373 8.212 2.889 1.00 86.88 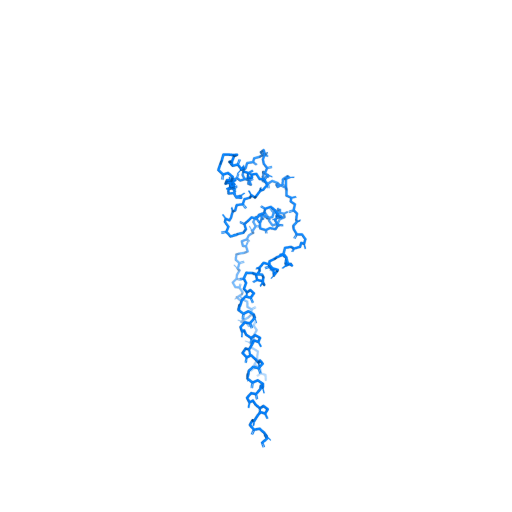80 ASP A CA 1
ATOM 640 C C . ASP A 1 80 ? 1.465 8.672 4.346 1.00 86.88 80 ASP A C 1
ATOM 642 O O . ASP A 1 80 ? 1.243 7.885 5.270 1.00 86.88 80 ASP A O 1
ATOM 646 N N . ASP A 1 81 ? 1.789 9.946 4.553 1.00 86.44 81 ASP A N 1
ATOM 647 C CA . ASP A 1 81 ? 1.898 10.523 5.897 1.00 86.44 81 ASP A CA 1
ATOM 648 C C . ASP A 1 81 ? 0.533 10.688 6.589 1.00 86.44 81 ASP A C 1
ATOM 650 O O . ASP A 1 81 ? 0.461 10.772 7.814 1.00 86.44 81 ASP A O 1
ATOM 654 N N . PHE A 1 82 ? -0.570 10.655 5.832 1.00 81.81 82 PHE A N 1
ATOM 655 C CA . PHE A 1 82 ? -1.925 10.882 6.346 1.00 81.81 82 PHE A CA 1
ATOM 656 C C . PHE A 1 82 ? -2.775 9.609 6.397 1.00 81.81 82 PHE A C 1
ATOM 658 O O . PHE A 1 82 ? -3.977 9.682 6.670 1.00 81.81 82 PHE A O 1
ATOM 665 N N . LYS A 1 83 ? -2.180 8.429 6.177 1.00 75.12 83 LYS A N 1
ATOM 666 C CA . LYS A 1 83 ? -2.906 7.151 6.095 1.00 75.12 83 LYS A CA 1
ATOM 667 C C . LYS A 1 83 ? -3.808 6.889 7.303 1.00 75.12 83 LYS A C 1
ATOM 669 O O . LYS A 1 83 ? -4.941 6.444 7.133 1.00 75.12 83 LYS A O 1
ATOM 674 N N . VAL A 1 84 ? -3.317 7.178 8.510 1.00 76.31 84 VAL A N 1
ATOM 675 C CA . VAL A 1 84 ? -4.065 6.973 9.763 1.00 76.31 84 VAL A CA 1
ATOM 676 C C . VAL A 1 84 ? -5.324 7.841 9.784 1.00 76.31 84 VAL A C 1
ATOM 678 O O . VAL A 1 84 ? -6.416 7.337 10.025 1.00 76.31 84 VAL A O 1
ATOM 681 N N . ILE A 1 85 ? -5.185 9.126 9.452 1.00 79.31 85 ILE A N 1
ATOM 682 C CA . ILE A 1 85 ? -6.297 10.085 9.437 1.00 79.31 85 ILE A CA 1
ATOM 683 C C . ILE A 1 85 ? -7.300 9.715 8.342 1.00 79.31 85 ILE A C 1
ATOM 685 O O . ILE A 1 85 ? -8.506 9.698 8.577 1.00 79.31 85 ILE A O 1
ATOM 689 N N . LYS A 1 86 ? -6.803 9.365 7.154 1.00 76.75 86 LYS A N 1
ATOM 690 C CA . LYS A 1 86 ? -7.625 9.024 5.993 1.00 76.75 86 LYS A CA 1
ATOM 691 C C . LYS A 1 86 ? -8.472 7.775 6.238 1.00 76.75 86 LYS A C 1
ATOM 693 O O . LYS A 1 86 ? -9.653 7.773 5.906 1.00 76.75 86 LYS A O 1
ATOM 698 N N . ASN A 1 87 ? -7.894 6.740 6.852 1.00 74.25 87 ASN A N 1
ATOM 699 C CA . ASN A 1 87 ? -8.624 5.516 7.180 1.00 74.25 87 ASN A CA 1
ATOM 700 C C . ASN A 1 87 ? -9.753 5.788 8.188 1.00 74.25 87 ASN A C 1
ATOM 702 O O . ASN A 1 87 ? -10.880 5.346 7.980 1.00 74.25 87 ASN A O 1
ATOM 706 N N . SER A 1 88 ? -9.474 6.582 9.228 1.00 77.75 88 SER A N 1
ATOM 707 C CA . SER A 1 88 ? -10.488 6.999 10.204 1.00 77.75 88 SER A CA 1
ATOM 708 C C . SER A 1 88 ? -11.594 7.851 9.572 1.00 77.75 88 SER A C 1
ATOM 710 O O . SER A 1 88 ? -12.769 7.645 9.864 1.00 77.75 88 SER A O 1
ATOM 712 N N . TYR A 1 89 ? -11.244 8.778 8.676 1.00 80.94 89 TYR A N 1
ATOM 713 C CA . TYR A 1 89 ? -12.208 9.635 7.980 1.00 80.94 89 TYR A CA 1
ATOM 714 C C . TYR A 1 89 ? -13.181 8.838 7.098 1.00 80.94 89 TYR A C 1
ATOM 716 O O . TYR A 1 89 ? -14.392 9.053 7.174 1.00 80.94 89 TYR A O 1
ATOM 724 N N . TYR A 1 90 ? -12.683 7.894 6.291 1.00 75.25 90 TYR A N 1
ATOM 725 C CA . TYR A 1 90 ? -13.555 7.044 5.469 1.00 75.25 90 TYR A CA 1
ATOM 726 C C . TYR A 1 90 ? -14.431 6.117 6.311 1.00 75.25 90 TYR A C 1
ATOM 728 O O . TYR A 1 90 ? -15.609 5.965 6.014 1.00 75.25 90 TYR A O 1
ATOM 736 N N . PHE A 1 91 ? -13.903 5.574 7.409 1.00 81.88 91 PHE A N 1
ATOM 737 C CA . PHE A 1 91 ? -14.702 4.771 8.332 1.00 81.88 91 PHE A CA 1
ATOM 738 C C . PHE A 1 91 ? -15.864 5.571 8.944 1.00 81.88 91 PHE A C 1
ATOM 740 O O . PHE A 1 91 ? -16.998 5.092 8.972 1.00 81.88 91 PHE A O 1
ATOM 747 N N . LEU A 1 92 ? -15.601 6.802 9.397 1.00 83.44 92 LEU A N 1
ATOM 748 C CA . LEU A 1 92 ? -16.624 7.703 9.941 1.00 83.44 92 LEU A CA 1
ATOM 749 C C . LEU A 1 92 ? -17.671 8.088 8.891 1.00 83.44 92 LEU A C 1
ATOM 751 O O 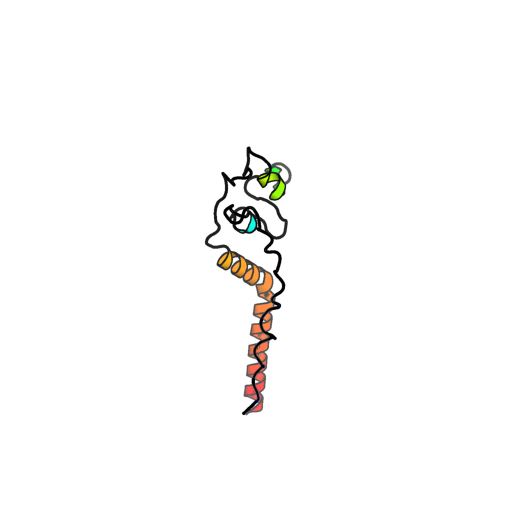. LEU A 1 92 ? -18.864 8.079 9.184 1.00 83.44 92 LEU A O 1
ATOM 755 N N . THR A 1 93 ? -17.233 8.423 7.678 1.00 80.56 93 THR A N 1
ATOM 756 C CA . THR A 1 93 ? -18.140 8.845 6.601 1.00 80.56 93 THR A CA 1
ATOM 757 C C . THR A 1 93 ? -18.975 7.696 6.049 1.00 80.56 93 THR A C 1
ATOM 759 O O . THR A 1 93 ? -20.138 7.913 5.735 1.00 80.56 93 THR A O 1
ATOM 762 N N . GLU A 1 94 ? -18.451 6.473 5.987 1.00 86.38 94 GLU A N 1
ATOM 763 C CA . GLU A 1 94 ? -19.216 5.296 5.553 1.00 86.38 94 GLU A CA 1
ATOM 764 C C . GLU A 1 94 ? -20.259 4.873 6.602 1.00 86.38 94 GLU A C 1
ATOM 766 O O . GLU A 1 94 ? -21.384 4.518 6.259 1.00 86.38 94 GLU A O 1
ATOM 771 N N . ASN A 1 95 ? -19.929 4.995 7.892 1.00 88.88 95 ASN A N 1
ATOM 772 C CA . ASN A 1 95 ? -20.788 4.572 9.004 1.00 88.88 95 ASN A CA 1
ATOM 773 C C . ASN A 1 95 ? -21.593 5.718 9.641 1.00 88.88 95 ASN A C 1
ATOM 775 O O . ASN A 1 95 ? -22.132 5.560 10.738 1.00 88.88 95 ASN A O 1
ATOM 779 N N . TRP A 1 96 ? -21.698 6.874 8.981 1.00 88.62 96 TRP A N 1
ATOM 780 C CA . TRP A 1 96 ? -22.308 8.082 9.552 1.00 88.62 96 TRP A CA 1
ATOM 781 C C . TRP A 1 96 ? -23.743 7.856 10.063 1.00 88.62 96 TRP A C 1
ATOM 783 O O . TRP A 1 96 ? -24.107 8.365 11.121 1.00 88.62 96 TRP A O 1
ATOM 793 N N . ALA A 1 97 ? -24.530 7.030 9.367 1.00 92.00 97 ALA A N 1
ATOM 794 C CA . ALA A 1 97 ? -25.900 6.689 9.751 1.00 92.00 97 ALA A CA 1
ATOM 795 C C . ALA A 1 97 ? -25.984 5.904 11.076 1.00 92.00 97 ALA A C 1
ATOM 797 O O . ALA A 1 97 ? -26.926 6.070 11.846 1.00 92.00 97 ALA A O 1
ATOM 798 N N . LEU A 1 98 ? -24.990 5.065 11.381 1.00 88.38 98 LEU A N 1
ATOM 799 C CA . LEU A 1 98 ? -24.941 4.353 12.661 1.00 88.38 98 LEU A CA 1
ATOM 800 C C . LEU A 1 98 ? -24.649 5.320 13.811 1.00 88.38 98 LEU A C 1
ATOM 802 O O . LEU A 1 98 ? -25.251 5.214 14.881 1.00 88.38 98 LEU A O 1
ATOM 806 N N . PHE A 1 99 ? -23.770 6.297 13.578 1.00 87.19 99 PHE A N 1
ATOM 807 C CA . PHE A 1 99 ? -23.457 7.324 14.569 1.00 87.19 99 PHE A CA 1
ATOM 808 C C . PHE A 1 99 ? -24.658 8.229 14.867 1.00 87.19 99 PHE A C 1
ATOM 810 O O . PHE A 1 99 ? -24.908 8.536 16.035 1.00 87.19 99 PHE A O 1
ATOM 817 N N . THR A 1 100 ? -25.438 8.617 13.853 1.00 89.69 100 THR A N 1
ATOM 818 C CA . THR A 1 100 ? -26.654 9.421 14.068 1.00 89.69 100 THR A CA 1
ATOM 819 C C . THR A 1 100 ? -27.718 8.643 14.843 1.00 89.69 100 THR A C 1
ATOM 821 O O . THR A 1 100 ? -28.305 9.188 15.778 1.00 89.69 100 THR A O 1
ATOM 824 N N . LEU A 1 101 ? -27.917 7.356 14.540 1.00 92.50 101 LEU A N 1
ATOM 825 C CA . LEU A 1 101 ? -28.844 6.493 15.281 1.00 92.50 101 LEU A CA 1
ATOM 826 C C . LEU A 1 101 ? -28.430 6.314 16.746 1.00 92.50 101 LEU A C 1
ATOM 828 O O . LEU A 1 101 ? -29.266 6.445 17.642 1.00 92.50 101 LEU A O 1
ATOM 832 N N . PHE A 1 102 ? -27.143 6.072 17.007 1.00 91.94 102 PHE A N 1
ATOM 833 C CA . PHE A 1 102 ? -26.632 5.946 18.372 1.00 91.94 102 PHE A CA 1
ATOM 834 C C . PHE A 1 102 ? -26.798 7.248 19.169 1.00 91.94 102 PHE A C 1
ATOM 836 O O . PHE A 1 102 ? -27.196 7.221 20.334 1.00 91.94 102 PHE A O 1
ATOM 843 N N . SER A 1 103 ? -26.551 8.395 18.526 1.00 90.12 103 SER A N 1
ATOM 844 C CA . SER A 1 103 ? -26.762 9.714 19.130 1.00 90.12 103 SER A CA 1
ATOM 845 C C . SER A 1 103 ? -28.228 9.975 19.480 1.00 90.12 103 SER A C 1
ATOM 847 O O . SER A 1 103 ? -28.509 10.557 20.522 1.00 90.12 103 SER A O 1
ATOM 849 N N . LEU A 1 104 ? -29.175 9.582 18.627 1.00 93.94 104 LEU A N 1
ATOM 850 C CA . LEU A 1 104 ? -30.602 9.750 18.921 1.00 93.94 104 LEU A CA 1
ATOM 851 C C . LEU A 1 104 ? -31.045 8.831 20.064 1.00 93.94 104 LEU A C 1
ATOM 853 O O . LEU A 1 104 ? -31.774 9.258 20.959 1.00 93.94 104 LEU A O 1
ATOM 857 N N . TYR A 1 105 ? -30.562 7.588 20.070 1.00 93.81 105 TYR A N 1
ATOM 858 C CA . TYR A 1 105 ? -30.850 6.622 21.127 1.00 93.81 105 TYR A CA 1
ATOM 859 C C . TYR A 1 105 ? -30.355 7.093 22.502 1.00 93.81 105 TYR A C 1
ATOM 861 O O . TYR A 1 105 ? -31.083 6.986 23.489 1.00 93.81 105 TYR A O 1
ATOM 869 N N . SER A 1 106 ? -29.147 7.662 22.577 1.00 92.50 106 SER A N 1
ATOM 870 C CA . SER A 1 106 ? -28.598 8.164 23.841 1.00 92.50 106 SER A CA 1
ATOM 871 C C . SER A 1 106 ? -29.388 9.356 24.394 1.00 92.50 106 SER A C 1
ATOM 873 O O . SER A 1 106 ? -29.636 9.413 25.599 1.00 92.50 106 SER A O 1
ATOM 875 N N . VAL A 1 107 ? -29.857 10.263 23.528 1.00 94.25 107 VAL A N 1
ATOM 876 C CA . VAL A 1 107 ? -30.734 11.381 23.919 1.00 94.25 107 VAL A CA 1
ATOM 877 C C . VAL A 1 107 ? -32.084 10.873 24.432 1.00 94.25 107 VAL A C 1
ATOM 879 O O . VAL A 1 107 ? -32.555 11.344 25.468 1.00 94.25 107 VAL A O 1
ATOM 882 N N . LEU A 1 108 ? -32.689 9.887 23.762 1.00 91.81 108 LEU A N 1
ATOM 883 C CA . LEU A 1 108 ? -33.946 9.274 24.209 1.00 91.81 108 LEU A CA 1
ATOM 884 C C . LEU A 1 108 ? -33.793 8.591 25.573 1.00 91.81 108 LEU A C 1
ATOM 886 O O . LEU A 1 108 ? -34.628 8.793 26.454 1.00 91.81 108 LEU A O 1
ATOM 890 N N . LEU A 1 109 ? -32.706 7.842 25.782 1.00 91.81 109 LEU A N 1
ATOM 891 C CA . LEU A 1 109 ? -32.400 7.245 27.082 1.00 91.81 109 LEU A CA 1
ATOM 892 C C . LEU A 1 109 ? -32.295 8.310 28.176 1.00 91.81 109 LEU A C 1
ATOM 894 O O . LEU A 1 109 ? -32.963 8.194 29.203 1.00 91.81 109 LEU A O 1
ATOM 898 N N . LEU A 1 110 ? -31.520 9.372 27.949 1.00 91.56 110 LEU A N 1
ATOM 899 C CA . LEU A 1 110 ? -31.395 10.467 28.915 1.00 91.56 110 LEU A CA 1
ATOM 900 C C . LEU A 1 110 ? -32.753 11.105 29.238 1.00 91.56 110 LEU A C 1
ATOM 902 O O . LEU A 1 110 ? -33.053 11.312 30.413 1.00 91.56 110 LEU A O 1
ATOM 906 N N . ALA A 1 111 ? -33.603 11.329 28.232 1.00 90.06 111 ALA A N 1
ATOM 907 C CA . ALA A 1 111 ? -34.945 11.874 28.429 1.00 90.06 111 ALA A CA 1
ATOM 908 C C . ALA A 1 111 ? -35.849 10.951 29.271 1.00 90.06 111 ALA A C 1
ATOM 910 O O . ALA A 1 111 ? -36.624 11.429 30.102 1.00 90.06 111 ALA A O 1
ATOM 911 N N . THR A 1 112 ? -35.760 9.626 29.109 1.00 88.88 112 THR A N 1
ATOM 912 C CA . THR A 1 112 ? -36.528 8.688 29.955 1.00 88.88 112 THR A CA 1
ATOM 913 C C . THR A 1 112 ? -36.064 8.705 31.413 1.00 88.88 112 THR A C 1
ATOM 915 O O . THR A 1 112 ? -36.893 8.672 32.323 1.00 88.88 112 THR A O 1
ATOM 918 N N . ILE A 1 113 ? -34.755 8.841 31.650 1.00 90.38 113 ILE A N 1
ATOM 919 C CA . ILE A 1 113 ? -34.183 8.897 33.001 1.00 90.38 113 ILE A CA 1
ATOM 920 C C . ILE A 1 113 ? -34.642 10.169 33.724 1.00 90.38 113 ILE A C 1
ATOM 922 O O . ILE A 1 113 ? -35.037 10.095 34.889 1.00 90.38 113 ILE A O 1
ATOM 926 N N . THR A 1 114 ? -34.643 11.322 33.045 1.00 85.25 114 THR A N 1
ATOM 927 C CA . THR A 1 114 ? -35.084 12.595 33.641 1.00 85.25 114 THR A CA 1
ATOM 928 C C . THR A 1 114 ? -36.577 12.613 33.960 1.00 85.25 114 THR A C 1
ATOM 930 O O . THR A 1 114 ? -36.954 13.143 35.000 1.00 85.25 114 THR A O 1
ATOM 933 N N . ASN A 1 115 ? -37.418 11.995 33.123 1.00 77.12 115 ASN A N 1
ATOM 934 C CA . ASN A 1 115 ? -38.864 11.921 33.365 1.00 77.12 115 ASN A CA 1
ATOM 935 C C . ASN A 1 115 ? -39.241 10.969 34.513 1.00 77.12 115 ASN A C 1
ATOM 937 O O . ASN A 1 115 ? -40.262 11.178 35.148 1.00 77.12 115 ASN A O 1
ATOM 941 N N . SER A 1 116 ? -38.421 9.957 34.824 1.00 74.06 116 SER A N 1
ATOM 942 C CA . SER A 1 116 ? -38.680 9.048 35.960 1.00 74.06 116 SER A CA 1
ATOM 943 C C . SER A 1 116 ? -38.450 9.679 37.342 1.00 74.06 116 SER A C 1
ATOM 945 O O . SER A 1 116 ? -38.804 9.085 38.358 1.00 74.06 116 SER A O 1
ATOM 947 N N . LYS A 1 117 ? -37.800 10.849 37.387 1.00 66.31 117 LYS A N 1
ATOM 948 C CA . LYS A 1 117 ? -37.409 11.540 38.623 1.00 66.31 117 LYS A CA 1
ATOM 949 C C . LYS A 1 117 ? -38.341 12.693 39.014 1.00 66.31 117 LYS A C 1
ATOM 951 O O . LYS A 1 117 ? -38.115 13.278 40.072 1.00 66.31 117 LYS A O 1
ATOM 956 N N . SER A 1 118 ? -39.320 13.026 38.172 1.00 55.31 118 SER A N 1
ATOM 957 C CA . SER A 1 118 ? -40.360 14.031 38.431 1.00 55.31 118 SER A CA 1
ATOM 958 C C . SER A 1 118 ? -41.684 13.366 38.772 1.00 55.31 118 SER A C 1
ATOM 960 O O . SER A 1 118 ? -42.492 14.076 39.407 1.00 55.31 118 SER A O 1
#

Radius of gyration: 27.49 Å; chains: 1; bounding box: 64×42×79 Å

Organism: NCBI:txid1070528

pLDDT: mean 82.67, std 14.53, range [47.88, 95.56]

Sequence (118 aa):
MKFLPYFIFAAIIPSNCFALIQNQNKPICANCKFFISNKNKCRKFGEMDLVTGEYTYSNAITIRNNKDKCGENAIEFEKDDFKVIKNSYYFLTENWALFTLFSLYSVLLLATITNSKS

Foldseek 3Di:
DDDDDPPPPPPPPPPPPPPPPPPPVADDLVQAPQADVVVQFGNVPWDADPVPRDIDTHHPVVQCCDPVHLDVRGPVGDGDPCVVVVVVVVVCVVCVVVVVVVVVVVVVVVVVVVVVVD